Protein AF-A0A8T7EX19-F1 (afdb_monomer)

Sequence (60 aa):
MRTVTTGQTLKELGIAPGPRYKYILKHLLDARLDGHIQTPSDEAVMLQILIDRLPTDDPA

Foldseek 3Di:
DAAPDDPVNCVVVVHDDDPLRVQLRVVLVVCVVVVVDDDNVSNVVSSVVSVVPPPPPDDD

Secondary structure (DSSP, 8-state):
---S--HHHHHHTTPPSSHHHHHHHHHHHHHHHTTS--SHHHHHHHHHHHHHHS------

pLDDT: mean 87.61, std 13.0, range [40.38, 95.69]

Mean predicted aligned error: 4.61 Å

Solvent-accessible surface area (backbone atoms only — not comparable to full-atom values): 3780 Å² total; per-residue (Å²): 139,81,72,92,75,44,74,64,56,42,46,75,72,70,46,70,85,55,73,60,48,57,51,50,54,47,52,56,47,50,37,36,75,74,59,73,34,85,47,75,67,47,44,52,54,51,50,51,54,50,57,72,69,44,81,77,78,72,83,131

Nearest PDB structures (foldseek):
  8rix-assembly1_A  TM=7.425E-01  e=2.991E+00  Arabidopsis thaliana
  3dd9-assembly1_B  TM=6.635E-01  e=5.112E+00  Punavirus P1

Radius of gyration: 11.44 Å; Cα contacts (8 Å, |Δi|>4): 40; chains: 1; bounding box: 33×24×24 Å

Structure (mmCIF, N/CA/C/O backbone):
data_AF-A0A8T7EX19-F1
#
_entry.id   AF-A0A8T7EX19-F1
#
loop_
_atom_site.group_PDB
_atom_site.id
_atom_site.type_symbol
_atom_site.label_atom_id
_atom_site.label_alt_id
_atom_site.label_comp_id
_atom_site.label_asym_id
_atom_site.label_entity_id
_atom_site.label_seq_id
_atom_site.pdbx_PDB_ins_code
_atom_site.Cartn_x
_atom_site.Cartn_y
_atom_site.Cartn_z
_atom_site.occupancy
_atom_site.B_iso_or_equiv
_atom_site.auth_seq_id
_atom_site.auth_comp_id
_atom_site.auth_asym_id
_atom_site.auth_atom_id
_atom_site.pdbx_PDB_model_num
ATOM 1 N N . MET A 1 1 ? 13.549 -4.759 -3.114 1.00 63.38 1 MET A N 1
ATOM 2 C CA . MET A 1 1 ? 12.453 -4.543 -4.090 1.00 63.38 1 MET A CA 1
ATOM 3 C C . MET A 1 1 ? 11.472 -3.534 -3.506 1.00 63.38 1 MET A C 1
ATOM 5 O O . MET A 1 1 ? 11.337 -3.504 -2.290 1.00 63.38 1 MET A O 1
ATOM 9 N N . ARG A 1 2 ? 10.832 -2.697 -4.329 1.00 75.31 2 ARG A N 1
ATOM 10 C CA . ARG A 1 2 ? 9.829 -1.706 -3.899 1.00 75.31 2 ARG A CA 1
ATOM 11 C C . ARG A 1 2 ? 8.576 -1.874 -4.769 1.00 75.31 2 ARG A C 1
ATOM 13 O O . ARG A 1 2 ? 8.730 -2.103 -5.967 1.00 75.31 2 ARG A O 1
ATOM 20 N N . THR A 1 3 ? 7.391 -1.809 -4.167 1.00 84.69 3 THR A N 1
ATOM 21 C CA . THR A 1 3 ? 6.095 -1.785 -4.870 1.00 84.69 3 THR A CA 1
ATOM 22 C C . THR A 1 3 ? 5.834 -0.389 -5.434 1.00 84.69 3 THR A C 1
ATOM 24 O O . THR A 1 3 ? 6.316 0.601 -4.880 1.00 84.69 3 THR A O 1
ATOM 27 N N . VAL A 1 4 ? 5.092 -0.295 -6.536 1.00 89.69 4 VAL A N 1
ATOM 28 C CA . VAL A 1 4 ? 4.670 1.000 -7.108 1.00 89.69 4 VAL A CA 1
ATOM 29 C C . VAL A 1 4 ? 3.597 1.637 -6.223 1.00 89.69 4 VAL A C 1
ATOM 31 O O . VAL A 1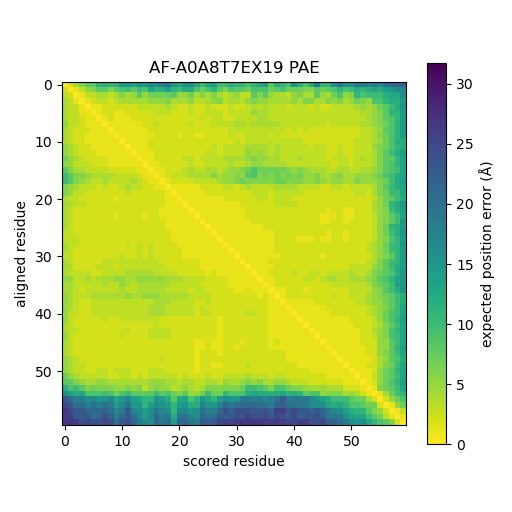 4 ? 3.592 2.844 -5.993 1.00 89.69 4 VAL A O 1
ATOM 34 N N . THR A 1 5 ? 2.729 0.801 -5.668 1.00 91.81 5 THR A N 1
ATOM 35 C CA . THR A 1 5 ? 1.656 1.168 -4.756 1.00 91.81 5 THR A CA 1
ATOM 36 C C . THR A 1 5 ? 2.237 1.638 -3.429 1.00 91.81 5 THR A C 1
ATOM 38 O O . THR A 1 5 ? 3.012 0.930 -2.776 1.00 91.81 5 THR A O 1
ATOM 41 N N . THR A 1 6 ? 1.832 2.836 -3.015 1.00 92.44 6 THR A N 1
ATOM 42 C CA . THR A 1 6 ? 2.216 3.454 -1.741 1.00 92.44 6 THR A CA 1
ATOM 43 C C . THR A 1 6 ? 0.982 3.796 -0.913 1.00 92.44 6 THR A C 1
ATOM 45 O O . THR A 1 6 ? -0.142 3.772 -1.409 1.00 92.44 6 THR A O 1
ATOM 48 N N . GLY A 1 7 ? 1.174 4.186 0.350 1.00 90.00 7 GLY A N 1
ATOM 49 C CA . GLY A 1 7 ? 0.070 4.710 1.158 1.00 90.00 7 GLY A CA 1
ATOM 50 C C . GLY A 1 7 ? -0.607 5.941 0.538 1.00 90.00 7 GLY A C 1
ATOM 51 O O . GLY A 1 7 ? -1.803 6.128 0.729 1.00 90.00 7 GLY A O 1
ATOM 52 N N . GLN A 1 8 ? 0.117 6.751 -0.243 1.00 92.12 8 GLN A N 1
ATOM 53 C CA . GLN A 1 8 ? -0.478 7.877 -0.965 1.00 92.12 8 GLN A CA 1
ATOM 54 C C . GLN A 1 8 ? -1.414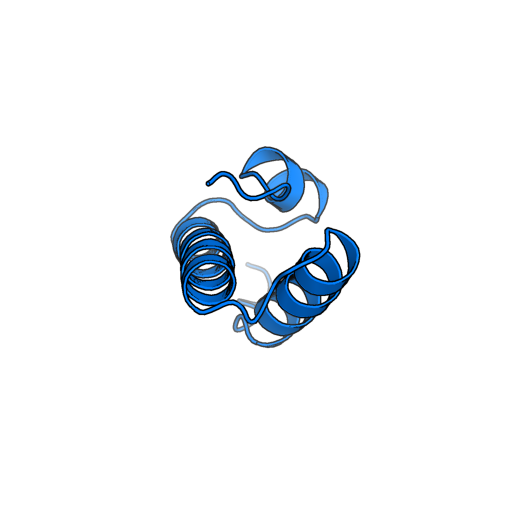 7.394 -2.077 1.00 92.12 8 GLN A C 1
ATOM 56 O O . GLN A 1 8 ? -2.547 7.857 -2.140 1.00 92.12 8 GLN A O 1
ATOM 61 N N . THR A 1 9 ? -0.994 6.388 -2.849 1.00 92.69 9 THR A N 1
ATOM 62 C CA . THR A 1 9 ? -1.834 5.733 -3.863 1.00 92.69 9 THR A CA 1
ATOM 63 C C . THR A 1 9 ? -3.132 5.202 -3.250 1.00 92.69 9 THR A C 1
ATOM 65 O O . THR A 1 9 ? -4.214 5.438 -3.772 1.00 92.69 9 THR A O 1
ATOM 68 N N . LEU A 1 10 ? -3.053 4.532 -2.094 1.00 92.50 10 LEU A N 1
ATOM 69 C CA . LEU A 1 10 ? -4.242 4.008 -1.407 1.00 92.50 10 LEU A CA 1
ATOM 70 C C . LEU A 1 10 ? -5.169 5.124 -0.909 1.00 92.50 10 LEU A C 1
ATOM 72 O O . LEU A 1 10 ? -6.389 4.971 -0.933 1.00 92.50 10 LEU A O 1
ATOM 76 N N . LYS A 1 11 ? -4.600 6.256 -0.485 1.00 91.62 11 LYS A N 1
ATOM 77 C CA . LYS A 1 11 ? -5.363 7.434 -0.062 1.00 91.62 11 LYS A CA 1
ATOM 78 C C . LYS A 1 11 ? -6.110 8.070 -1.229 1.00 91.62 11 LYS A C 1
ATOM 80 O O . LYS A 1 11 ? -7.267 8.442 -1.073 1.00 91.62 11 LYS A O 1
ATOM 85 N N . GLU A 1 12 ? -5.461 8.176 -2.383 1.00 92.62 12 GLU A N 1
ATOM 86 C CA . GLU A 1 12 ? -6.059 8.686 -3.623 1.00 92.62 12 GLU A CA 1
ATOM 87 C C . GLU A 1 12 ? -7.183 7.774 -4.133 1.00 92.62 12 GLU A C 1
ATOM 89 O O . GLU A 1 12 ? -8.168 8.264 -4.676 1.00 92.62 12 GLU A O 1
ATOM 94 N N . LEU A 1 13 ? -7.088 6.467 -3.870 1.00 89.75 13 LEU A N 1
ATOM 95 C CA . LEU A 1 13 ? -8.140 5.479 -4.142 1.00 89.75 13 LEU A CA 1
ATOM 96 C C . LEU A 1 13 ? -9.292 5.496 -3.116 1.00 89.75 13 LEU A C 1
ATOM 98 O O . LEU A 1 13 ? -10.178 4.648 -3.175 1.00 89.75 13 LEU A O 1
ATOM 102 N N . GLY A 1 14 ? -9.288 6.430 -2.159 1.00 90.44 14 GLY A N 1
ATOM 103 C CA . GLY A 1 14 ? -10.353 6.574 -1.160 1.00 90.44 14 GLY A CA 1
ATOM 104 C C . GLY A 1 14 ? -10.294 5.562 -0.014 1.00 90.44 14 GLY A C 1
ATOM 105 O O . GLY A 1 14 ? -11.222 5.473 0.787 1.00 90.44 14 GLY A O 1
ATOM 106 N N . ILE A 1 15 ? -9.208 4.799 0.110 1.00 88.38 15 ILE A N 1
ATOM 107 C CA . ILE A 1 15 ? -9.072 3.806 1.173 1.00 88.38 15 ILE A CA 1
ATOM 108 C C . ILE A 1 15 ? -8.684 4.529 2.462 1.00 88.38 15 ILE A C 1
ATOM 110 O O . ILE A 1 15 ? -7.681 5.2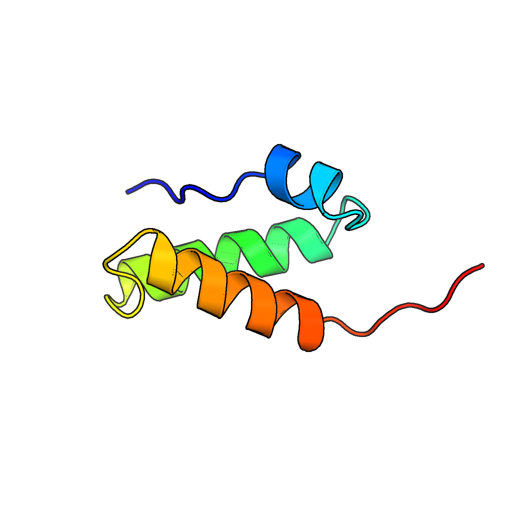50 2.517 1.00 88.38 15 ILE A O 1
ATOM 114 N N . ALA A 1 16 ? -9.457 4.301 3.524 1.00 86.38 16 ALA A N 1
ATOM 115 C CA . ALA A 1 16 ? -9.152 4.844 4.840 1.00 86.38 16 ALA A CA 1
ATOM 116 C C . ALA A 1 16 ? -7.784 4.333 5.345 1.00 86.38 16 ALA A C 1
ATOM 118 O O . ALA A 1 16 ? -7.508 3.126 5.267 1.00 86.38 16 ALA A O 1
ATOM 119 N N . PRO A 1 17 ? -6.918 5.222 5.866 1.00 86.81 17 PRO A N 1
ATOM 120 C CA . PRO A 1 17 ? -5.637 4.822 6.430 1.00 86.81 17 PRO A CA 1
ATOM 121 C C . PRO A 1 17 ? -5.842 3.920 7.651 1.00 86.81 17 PRO A C 1
ATOM 123 O O . PRO A 1 17 ? -6.809 4.065 8.394 1.00 86.81 17 PRO A O 1
ATOM 126 N N . GLY A 1 18 ? -4.908 2.994 7.877 1.00 88.12 18 GLY A N 1
ATOM 127 C CA . GLY A 1 18 ? -4.949 2.092 9.029 1.00 88.12 18 GLY A CA 1
ATOM 128 C C . GLY A 1 18 ? -4.630 0.639 8.664 1.00 88.12 18 GLY A C 1
ATOM 129 O O . GLY A 1 18 ? -3.802 0.401 7.776 1.00 88.12 18 GLY A O 1
ATOM 130 N N . PRO A 1 19 ? -5.265 -0.353 9.322 1.00 90.31 19 PRO A N 1
ATOM 131 C CA . PRO A 1 19 ? -4.975 -1.776 9.118 1.00 90.31 19 PRO A CA 1
ATOM 132 C C . PRO A 1 19 ? -5.083 -2.227 7.656 1.00 90.31 19 PRO A C 1
ATOM 134 O O . PRO A 1 19 ? -4.296 -3.063 7.212 1.00 90.31 19 PRO A O 1
ATOM 137 N N . ARG A 1 20 ? -5.992 -1.607 6.890 1.00 89.88 20 ARG A N 1
ATOM 138 C CA . ARG A 1 20 ? -6.187 -1.851 5.453 1.00 89.88 20 ARG A CA 1
ATOM 139 C C . ARG A 1 20 ? -4.926 -1.573 4.636 1.00 89.88 20 ARG A C 1
ATOM 141 O O . ARG A 1 20 ? -4.561 -2.382 3.792 1.00 89.88 20 ARG A O 1
ATOM 148 N N . TYR A 1 21 ? -4.210 -0.482 4.921 1.00 92.94 21 TYR A N 1
ATOM 149 C CA . TYR A 1 21 ? -2.980 -0.147 4.190 1.00 92.94 21 TYR A CA 1
ATOM 150 C C . TYR A 1 21 ? -1.905 -1.185 4.451 1.00 92.94 21 TYR A C 1
ATOM 152 O O . TYR A 1 21 ? -1.269 -1.668 3.521 1.00 92.94 21 TYR A O 1
ATOM 160 N N . LYS A 1 22 ? -1.724 -1.550 5.725 1.00 91.50 22 LYS A N 1
ATOM 161 C CA . LYS A 1 22 ? -0.750 -2.569 6.107 1.00 91.50 22 LYS A CA 1
ATOM 162 C C . LYS A 1 22 ? -1.059 -3.897 5.418 1.00 91.50 22 LYS A C 1
ATOM 164 O O . LYS A 1 22 ? -0.134 -4.526 4.920 1.00 91.50 22 LYS A O 1
ATOM 169 N N . TYR A 1 23 ? -2.332 -4.288 5.368 1.00 92.44 23 TYR A N 1
ATOM 170 C CA . TYR A 1 23 ? -2.779 -5.502 4.690 1.00 92.44 23 TYR A CA 1
ATOM 171 C C . TYR A 1 23 ? -2.447 -5.475 3.192 1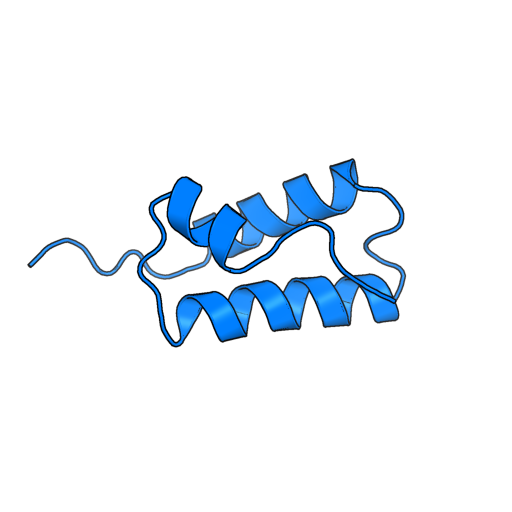.00 92.44 23 TYR A C 1
ATOM 173 O O . TYR A 1 23 ? -1.737 -6.357 2.714 1.00 92.44 23 TYR A O 1
ATOM 181 N N . ILE A 1 24 ? -2.880 -4.432 2.473 1.00 94.06 24 ILE A N 1
ATOM 182 C CA . ILE A 1 24 ? -2.653 -4.309 1.027 1.00 94.06 24 ILE A CA 1
ATOM 183 C C . ILE A 1 24 ? -1.154 -4.261 0.711 1.00 94.06 24 ILE A C 1
ATOM 185 O O . ILE A 1 24 ? -0.662 -5.061 -0.080 1.00 94.06 24 ILE A O 1
ATOM 189 N N . LEU A 1 25 ? -0.410 -3.350 1.347 1.00 94.00 25 LEU A N 1
ATOM 190 C CA . LEU A 1 25 ? 1.011 -3.146 1.052 1.00 94.00 25 LEU A CA 1
ATOM 191 C C . LEU A 1 25 ? 1.841 -4.391 1.371 1.00 94.00 25 LEU A C 1
ATOM 193 O O . LEU A 1 25 ? 2.762 -4.716 0.625 1.00 94.00 25 LEU A O 1
ATOM 197 N N . LYS A 1 26 ? 1.503 -5.110 2.450 1.00 94.06 26 LYS A N 1
ATOM 198 C CA . LYS A 1 26 ? 2.155 -6.378 2.783 1.00 94.06 26 LYS A CA 1
ATOM 199 C C . LYS A 1 26 ? 1.869 -7.441 1.728 1.00 94.06 26 LYS A C 1
ATOM 201 O O . LYS A 1 26 ? 2.811 -8.067 1.265 1.00 94.06 26 LYS A O 1
ATOM 206 N N . HIS A 1 27 ? 0.615 -7.621 1.319 1.00 94.44 27 HIS A N 1
ATOM 207 C CA . HIS A 1 27 ? 0.274 -8.631 0.317 1.00 94.44 27 HIS A CA 1
ATOM 208 C C . HIS A 1 27 ? 0.878 -8.345 -1.057 1.00 94.44 27 HIS A C 1
ATOM 210 O O . HIS A 1 27 ? 1.336 -9.276 -1.711 1.00 94.44 27 HIS A O 1
ATOM 216 N N . LEU A 1 28 ? 0.934 -7.080 -1.483 1.00 95.25 28 LEU A N 1
ATOM 217 C CA . LEU A 1 28 ? 1.623 -6.703 -2.719 1.00 95.25 28 LEU A CA 1
ATOM 218 C C . LEU A 1 28 ? 3.128 -6.974 -2.632 1.00 95.25 28 LEU A C 1
ATOM 220 O O . LEU A 1 28 ? 3.725 -7.464 -3.588 1.00 95.25 28 LEU A O 1
ATOM 224 N N . LEU A 1 29 ? 3.745 -6.679 -1.484 1.00 94.62 29 LEU A N 1
ATOM 225 C CA . LEU A 1 29 ? 5.159 -6.964 -1.271 1.00 94.62 29 LEU A CA 1
ATOM 226 C C . LEU A 1 29 ? 5.436 -8.471 -1.282 1.00 94.62 29 LEU A C 1
ATOM 228 O O . LEU A 1 29 ? 6.337 -8.899 -1.997 1.00 94.62 29 LEU A O 1
ATOM 232 N N . ASP A 1 30 ? 4.659 -9.251 -0.531 1.00 95.50 30 ASP A N 1
ATOM 233 C CA . ASP A 1 30 ? 4.799 -10.706 -0.443 1.00 95.50 30 ASP A CA 1
ATOM 234 C C . ASP A 1 30 ? 4.610 -11.334 -1.840 1.00 95.50 30 ASP A C 1
ATOM 236 O O . ASP A 1 30 ? 5.517 -11.991 -2.342 1.00 95.50 30 ASP A O 1
ATOM 240 N N . ALA A 1 31 ? 3.536 -10.988 -2.563 1.00 94.50 31 ALA A N 1
ATOM 241 C CA . ALA A 1 31 ? 3.285 -11.486 -3.921 1.00 94.50 31 ALA A CA 1
ATOM 242 C C . ALA A 1 31 ? 4.398 -11.126 -4.923 1.00 94.50 31 ALA A C 1
ATOM 244 O O . ALA A 1 31 ? 4.678 -11.878 -5.857 1.00 94.50 31 ALA A O 1
ATOM 245 N N . ARG A 1 32 ? 5.056 -9.977 -4.747 1.00 93.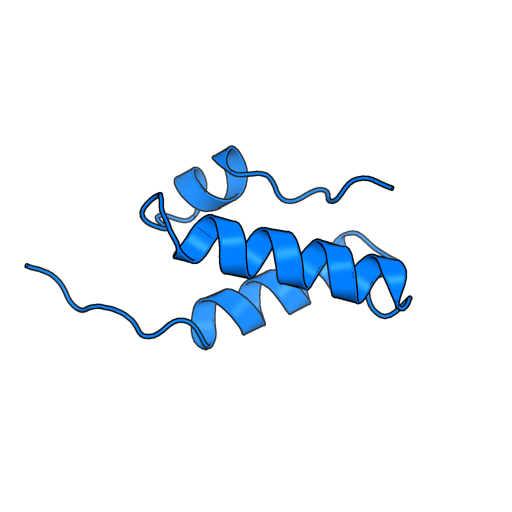56 32 ARG A N 1
ATOM 246 C CA . ARG A 1 32 ? 6.208 -9.590 -5.566 1.00 93.56 32 ARG A CA 1
ATOM 247 C C . ARG A 1 32 ? 7.462 -10.391 -5.210 1.00 93.56 32 ARG A C 1
ATOM 249 O O . ARG A 1 32 ? 8.225 -10.735 -6.109 1.00 93.56 32 ARG A O 1
ATOM 256 N N . LEU A 1 33 ? 7.685 -10.677 -3.927 1.00 94.69 33 LEU A N 1
ATOM 257 C CA . LEU A 1 33 ? 8.792 -11.523 -3.470 1.00 94.69 33 LEU A CA 1
ATOM 258 C C . LEU A 1 33 ? 8.626 -12.973 -3.940 1.00 94.69 33 LEU A C 1
ATOM 260 O O . LEU A 1 33 ? 9.610 -13.587 -4.339 1.00 94.69 33 LEU A O 1
ATOM 264 N N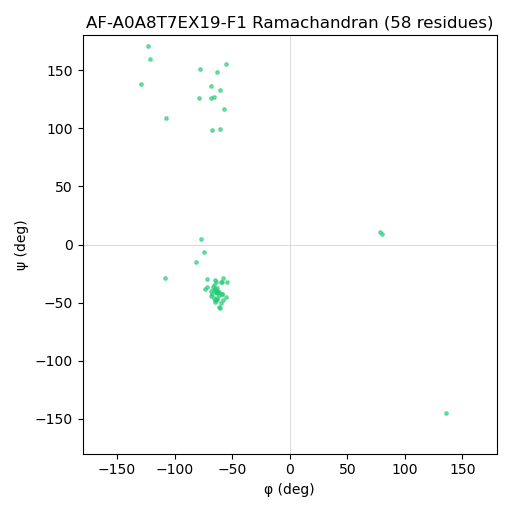 . ASP A 1 34 ? 7.389 -13.466 -3.975 1.00 94.88 34 ASP A N 1
ATOM 265 C CA . ASP A 1 34 ? 7.035 -14.792 -4.494 1.00 94.88 34 ASP A CA 1
ATOM 266 C C . ASP A 1 34 ? 7.068 -14.873 -6.036 1.00 94.88 34 ASP A C 1
ATOM 268 O O . ASP A 1 34 ? 6.915 -15.947 -6.615 1.00 94.88 34 ASP A O 1
ATOM 272 N N . GLY A 1 35 ? 7.275 -13.748 -6.732 1.00 94.69 35 GLY A N 1
ATOM 273 C CA . GLY A 1 35 ? 7.348 -13.692 -8.197 1.00 94.69 35 GLY A CA 1
ATOM 274 C C . GLY A 1 35 ? 5.993 -13.685 -8.915 1.00 94.69 35 GLY A C 1
ATOM 275 O O . GLY A 1 35 ? 5.953 -13.770 -10.143 1.00 94.69 35 GLY A O 1
ATOM 276 N N . HIS A 1 36 ? 4.882 -13.540 -8.185 1.00 94.38 36 HIS A N 1
ATOM 277 C CA . HIS A 1 36 ? 3.543 -13.396 -8.767 1.00 94.38 36 HIS A CA 1
ATOM 278 C C . HIS A 1 36 ? 3.326 -12.031 -9.430 1.00 94.38 36 HIS A C 1
ATOM 280 O O . HIS A 1 36 ? 2.562 -11.931 -10.384 1.00 94.38 36 HIS A O 1
ATOM 286 N N . ILE A 1 37 ? 4.002 -10.988 -8.943 1.00 95.62 37 ILE A N 1
ATOM 287 C CA . ILE A 1 37 ? 3.969 -9.642 -9.526 1.00 95.62 37 ILE A CA 1
ATOM 288 C C . ILE A 1 37 ? 5.307 -9.380 -10.206 1.00 95.62 37 ILE A C 1
ATOM 290 O O . ILE A 1 37 ? 6.324 -9.179 -9.537 1.00 95.62 37 ILE A O 1
ATOM 294 N N . GLN A 1 38 ? 5.302 -9.350 -11.536 1.00 93.38 38 GLN A N 1
ATOM 295 C CA . GLN A 1 38 ? 6.502 -9.081 -12.331 1.00 93.38 38 GLN A CA 1
ATOM 296 C C . GLN A 1 38 ? 6.441 -7.698 -12.977 1.00 93.38 38 GLN A C 1
ATOM 298 O O . GLN A 1 38 ? 7.472 -7.048 -13.162 1.00 93.38 38 GLN A O 1
ATOM 303 N N . THR A 1 39 ? 5.231 -7.217 -13.257 1.00 94.12 39 THR A N 1
ATOM 304 C CA . THR A 1 39 ? 4.986 -5.944 -13.929 1.00 94.12 39 THR A CA 1
ATOM 305 C C . THR A 1 39 ? 4.136 -4.992 -13.078 1.00 94.12 39 THR A C 1
ATOM 307 O O . THR A 1 39 ? 3.419 -5.424 -12.172 1.00 94.12 39 THR A O 1
ATOM 310 N N . PRO A 1 40 ? 4.171 -3.676 -13.366 1.00 91.00 40 PRO A N 1
ATOM 311 C CA . PRO A 1 40 ? 3.259 -2.717 -12.741 1.00 91.00 40 PRO A CA 1
ATOM 312 C C . PRO A 1 40 ? 1.777 -3.039 -12.989 1.00 91.00 40 PRO A C 1
ATOM 314 O O . PRO A 1 40 ? 0.942 -2.774 -12.129 1.00 91.00 40 PRO A O 1
ATOM 317 N N . SER A 1 41 ? 1.447 -3.625 -14.144 1.00 93.25 41 SER A N 1
ATOM 318 C CA . SER A 1 41 ? 0.079 -4.035 -14.472 1.00 93.25 41 SER A CA 1
ATOM 319 C C . SER A 1 41 ? -0.394 -5.201 -13.602 1.00 93.25 41 SER A C 1
ATOM 321 O O . SER A 1 41 ? -1.526 -5.163 -13.126 1.00 93.25 41 SER A O 1
ATOM 323 N N . ASP A 1 42 ? 0.472 -6.181 -13.315 1.00 95.06 42 ASP A N 1
ATOM 324 C CA . ASP A 1 42 ? 0.150 -7.271 -12.380 1.00 95.06 42 ASP A CA 1
ATOM 325 C C . ASP A 1 42 ? -0.127 -6.721 -10.977 1.00 95.06 42 ASP A C 1
ATOM 327 O O . ASP A 1 42 ? -1.063 -7.147 -10.299 1.00 95.06 42 ASP A O 1
ATOM 331 N N . GLU A 1 43 ? 0.669 -5.733 -10.550 1.00 95.44 43 GLU A N 1
ATOM 332 C CA . GLU A 1 43 ? 0.490 -5.077 -9.256 1.00 95.44 43 GLU A CA 1
ATOM 333 C C . GLU A 1 43 ? -0.862 -4.358 -9.179 1.00 95.44 43 GLU A C 1
ATOM 335 O O . GLU A 1 43 ? -1.554 -4.477 -8.172 1.00 95.44 43 GLU A O 1
ATOM 340 N N . ALA A 1 44 ? -1.275 -3.672 -10.252 1.00 94.31 44 ALA A N 1
ATOM 341 C CA . ALA A 1 44 ? -2.572 -3.002 -10.329 1.00 94.31 44 ALA A CA 1
ATOM 342 C C . ALA A 1 44 ? -3.751 -3.992 -10.273 1.00 94.31 44 ALA A C 1
ATOM 344 O O . ALA A 1 44 ? -4.732 -3.742 -9.571 1.00 94.31 4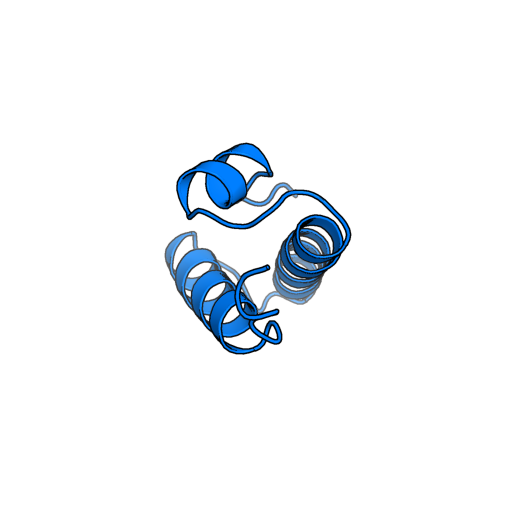4 ALA A O 1
ATOM 345 N N . VAL A 1 45 ? -3.645 -5.136 -10.959 1.00 95.69 45 VAL A N 1
ATOM 346 C CA . VAL A 1 45 ? -4.658 -6.204 -10.897 1.00 95.69 45 VAL A CA 1
ATOM 347 C C . VAL A 1 45 ? -4.753 -6.770 -9.480 1.00 95.69 45 VAL A C 1
ATOM 349 O O . VAL A 1 45 ? -5.847 -6.871 -8.925 1.00 95.69 45 VAL A O 1
ATOM 352 N N . MET A 1 46 ? -3.615 -7.089 -8.861 1.00 95.31 46 MET A N 1
ATOM 353 C CA . MET A 1 46 ? -3.580 -7.610 -7.494 1.00 95.31 46 MET A CA 1
ATOM 354 C C . MET A 1 46 ? -4.115 -6.591 -6.482 1.00 95.31 46 MET A C 1
ATOM 356 O O . MET A 1 46 ? -4.862 -6.955 -5.575 1.00 95.31 46 MET A O 1
ATOM 360 N N . LEU A 1 47 ? -3.786 -5.310 -6.652 1.00 95.06 47 LEU A N 1
ATOM 361 C CA . LEU A 1 47 ? -4.311 -4.223 -5.833 1.00 95.06 47 LEU A CA 1
ATOM 362 C C . LEU A 1 47 ? -5.841 -4.181 -5.892 1.00 95.06 47 LEU A C 1
ATOM 364 O O . LEU A 1 47 ? -6.483 -4.148 -4.845 1.00 95.06 47 LEU A O 1
ATOM 368 N N . GLN A 1 48 ? -6.427 -4.246 -7.089 1.00 94.38 48 GLN A N 1
ATOM 369 C CA . GLN A 1 48 ? -7.880 -4.234 -7.252 1.00 94.38 48 GLN A CA 1
ATOM 370 C C . GLN A 1 48 ? -8.550 -5.442 -6.580 1.00 94.38 48 GLN A C 1
ATOM 372 O O . GLN A 1 48 ? -9.568 -5.274 -5.911 1.00 94.38 48 GLN A O 1
ATOM 377 N N . ILE A 1 49 ? -7.956 -6.636 -6.697 1.00 94.12 49 ILE A N 1
ATOM 378 C CA . ILE A 1 49 ? -8.440 -7.853 -6.023 1.00 94.12 49 ILE A CA 1
ATOM 379 C C . ILE A 1 49 ? -8.401 -7.686 -4.501 1.00 94.12 49 ILE A C 1
ATOM 381 O O . ILE A 1 49 ? -9.335 -8.080 -3.806 1.00 94.12 49 ILE A O 1
ATOM 385 N N . LEU A 1 50 ? -7.319 -7.119 -3.962 1.00 93.56 50 LEU A N 1
ATOM 386 C CA . LEU A 1 50 ? -7.186 -6.900 -2.522 1.00 93.56 50 LEU A CA 1
ATOM 387 C C . LEU A 1 50 ? -8.208 -5.883 -2.013 1.00 93.56 50 LEU A C 1
ATOM 389 O O . LEU A 1 50 ? -8.757 -6.095 -0.939 1.00 93.56 50 LEU A O 1
ATOM 393 N N . ILE A 1 51 ? -8.477 -4.819 -2.775 1.00 91.38 51 ILE A N 1
ATOM 394 C CA . ILE A 1 51 ? -9.493 -3.813 -2.436 1.00 91.38 51 ILE A CA 1
ATOM 395 C C . ILE A 1 51 ? -10.888 -4.440 -2.396 1.00 91.38 51 ILE A C 1
ATOM 397 O O . ILE A 1 51 ? -11.606 -4.218 -1.430 1.00 91.38 51 ILE A O 1
ATOM 401 N N . ASP A 1 52 ? -11.242 -5.249 -3.393 1.00 90.06 52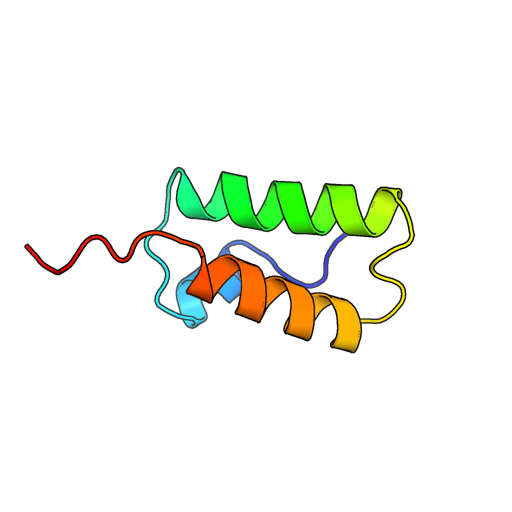 ASP A N 1
ATOM 402 C CA . ASP A 1 52 ? -12.541 -5.934 -3.468 1.00 90.06 52 ASP A CA 1
ATOM 403 C C . ASP A 1 52 ? -12.743 -6.942 -2.322 1.00 90.06 52 ASP A C 1
ATOM 405 O O . ASP A 1 52 ? -13.842 -7.121 -1.805 1.00 90.06 52 ASP A O 1
ATOM 409 N N . ARG A 1 53 ? -11.652 -7.566 -1.861 1.00 88.88 53 ARG A N 1
ATOM 410 C CA . ARG A 1 53 ? -11.662 -8.495 -0.721 1.00 88.88 53 ARG A CA 1
ATOM 411 C C . ARG A 1 53 ? -11.640 -7.819 0.641 1.00 88.88 53 ARG A C 1
ATOM 413 O O . ARG A 1 53 ? -11.861 -8.502 1.645 1.00 88.88 53 ARG A O 1
ATOM 420 N N . LEU A 1 54 ? -11.307 -6.530 0.719 1.00 83.69 54 LEU A N 1
ATOM 421 C CA . LEU A 1 54 ? -11.409 -5.827 1.988 1.00 83.69 54 LEU A CA 1
ATOM 422 C C . LEU A 1 54 ? -12.891 -5.758 2.351 1.00 83.69 54 LEU A C 1
ATOM 424 O O . LEU A 1 54 ? -13.674 -5.271 1.540 1.00 83.69 54 LEU A O 1
ATOM 428 N N . PRO A 1 55 ? -13.292 -6.191 3.559 1.00 69.00 55 PRO A N 1
ATOM 429 C CA . PRO A 1 55 ? -14.646 -5.940 4.010 1.00 69.00 55 PRO A CA 1
ATOM 430 C C . PRO A 1 55 ? -14.863 -4.426 3.973 1.00 69.00 55 PRO A C 1
ATOM 432 O O . PRO A 1 55 ? -14.151 -3.662 4.647 1.00 69.00 55 PRO A O 1
ATOM 435 N N . THR A 1 56 ? -15.795 -3.999 3.120 1.00 63.28 56 THR A N 1
ATOM 436 C CA . THR A 1 56 ? -16.338 -2.649 3.131 1.00 63.28 56 THR A CA 1
ATOM 437 C C . THR A 1 56 ? -16.970 -2.491 4.505 1.00 63.28 56 THR A C 1
ATOM 439 O O . THR A 1 56 ? -18.024 -3.045 4.790 1.00 63.28 56 THR A O 1
ATOM 442 N N . ASP A 1 57 ? -16.251 -1.837 5.412 1.00 55.25 57 ASP A N 1
ATOM 443 C CA . ASP A 1 57 ? -16.897 -1.251 6.581 1.00 55.25 57 ASP A CA 1
ATOM 444 C C . ASP A 1 57 ? -17.742 -0.127 5.983 1.00 55.25 57 ASP A C 1
ATOM 446 O O . ASP A 1 57 ? -17.192 0.880 5.523 1.00 55.25 57 ASP A O 1
ATOM 450 N N . ASP A 1 58 ? -19.028 -0.427 5.803 1.00 45.41 58 ASP A N 1
ATOM 451 C CA . ASP A 1 58 ? -20.066 0.506 5.378 1.00 45.41 58 ASP A CA 1
ATOM 452 C C . ASP A 1 58 ? -20.0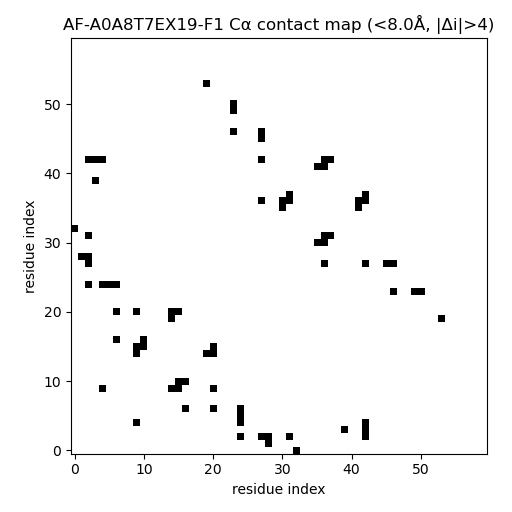97 1.712 6.341 1.00 45.41 58 ASP A C 1
ATOM 454 O O . ASP A 1 58 ? -19.624 1.623 7.478 1.00 45.41 58 ASP A O 1
ATOM 458 N N . PRO A 1 59 ? -20.590 2.866 5.873 1.00 44.78 59 PRO A N 1
ATOM 459 C CA . PRO A 1 59 ? -20.305 4.167 6.444 1.00 44.78 59 PRO A CA 1
ATOM 460 C C . PRO A 1 59 ? -20.948 4.314 7.825 1.00 44.78 59 PRO A C 1
ATOM 462 O O . PRO A 1 59 ? -22.115 3.971 8.024 1.00 44.78 59 PRO A O 1
ATOM 465 N N . ALA A 1 60 ? -20.182 4.871 8.763 1.00 40.38 60 ALA A N 1
ATOM 466 C CA . ALA A 1 60 ? -20.767 5.593 9.888 1.00 40.38 60 ALA A CA 1
ATOM 467 C C . ALA A 1 60 ? -21.505 6.845 9.389 1.00 40.38 60 ALA A C 1
ATOM 469 O O . ALA A 1 60 ? -21.004 7.475 8.425 1.00 40.38 60 ALA A O 1
#